Protein AF-A0A955QKR0-F1 (afdb_monomer)

pLDDT: mean 94.77, std 6.31, range [68.25, 98.81]

Mean predicted aligned error: 4.11 Å

Sequence (63 aa):
TMQAEAAVKTKSEFLATMSHEIRTPMNGVIGMTGLLLETELTPSQRQFAETVRSSGETLLKII

Foldseek 3Di:
DVVVVVVVVVVVVVVVVVLVVLLVVLVVLLVVLVVVCVDDDDPVRNVVSVVSNVVSVVVNVVD

Secondary structure (DSSP, 8-state):
-HHHHHHHHHHHHHHHHHHHHHHHHHHHHHHHHHHHHTS---HHHHHHHHHHHHHHHHHHHH-

Nearest PDB structures (foldseek):
  7n0e-assembly1_B  TM=9.490E-01  e=3.155E-04  Pseudomonas aeruginosa
  4mtx-assembly2_C  TM=9.612E-01  e=8.011E-04  Arabidopsis thaliana
  7y6c-assembly2_D  TM=9.642E-01  e=8.686E-01  Edwardsiella piscicida
  6inr-assembly1_A  TM=8.289E-01  e=2.878E+00  Candidatus Phytoplasma australasiaticum subsp. taiwanense
  4afl-assembly2_F  TM=7.623E-01  e=6.838E+00  Homo sapiens

Structure (mmCIF, N/CA/C/O backbone):
data_AF-A0A955QKR0-F1
#
_entry.id   AF-A0A955QKR0-F1
#
loop_
_atom_site.group_PDB
_atom_site.id
_atom_site.type_symbol
_atom_site.label_atom_id
_atom_site.label_alt_id
_atom_site.label_comp_id
_atom_site.label_asym_id
_atom_site.label_entity_id
_atom_site.label_seq_id
_atom_site.pdbx_PDB_ins_code
_atom_site.Cartn_x
_atom_site.Cartn_y
_atom_site.Cartn_z
_atom_site.occupancy
_atom_site.B_iso_or_equiv
_atom_site.auth_seq_id
_atom_site.auth_comp_id
_atom_site.auth_asym_id
_atom_site.auth_atom_id
_atom_site.pdbx_PDB_model_num
ATOM 1 N N . THR A 1 1 ? 20.016 6.503 -36.180 1.00 68.25 1 THR A N 1
ATOM 2 C CA . THR A 1 1 ? 18.564 6.489 -35.897 1.00 68.25 1 THR A CA 1
ATOM 3 C C . THR A 1 1 ? 18.136 5.173 -35.268 1.00 68.25 1 THR A C 1
ATOM 5 O O . THR A 1 1 ? 17.709 5.219 -34.125 1.00 68.25 1 THR A O 1
ATOM 8 N N . MET A 1 2 ? 18.397 4.011 -35.885 1.00 76.69 2 MET A N 1
ATOM 9 C CA . MET A 1 2 ? 18.042 2.690 -35.317 1.00 76.69 2 MET A CA 1
ATOM 10 C C . MET A 1 2 ? 18.559 2.429 -33.886 1.00 76.69 2 MET A C 1
ATOM 12 O O . MET A 1 2 ? 17.834 1.881 -33.063 1.00 76.69 2 MET A O 1
ATOM 16 N N . GLN A 1 3 ? 19.788 2.846 -33.548 1.00 78.50 3 GLN A N 1
ATOM 17 C CA . GLN A 1 3 ? 20.321 2.692 -32.181 1.00 78.50 3 GLN A CA 1
ATOM 18 C C . GLN A 1 3 ? 19.578 3.543 -31.139 1.00 78.50 3 GLN A C 1
ATOM 20 O O . GLN A 1 3 ? 19.390 3.099 -30.010 1.00 78.50 3 GLN A O 1
ATOM 25 N N . ALA A 1 4 ? 19.139 4.751 -31.508 1.00 80.06 4 ALA A N 1
ATOM 26 C CA . ALA A 1 4 ? 18.400 5.630 -30.603 1.00 80.06 4 ALA A CA 1
ATOM 27 C C . ALA A 1 4 ? 16.977 5.100 -30.357 1.00 80.06 4 ALA A C 1
ATOM 29 O O . ALA A 1 4 ? 16.517 5.083 -29.220 1.00 80.06 4 ALA A O 1
ATOM 30 N N . GLU A 1 5 ? 16.314 4.595 -31.400 1.00 82.88 5 GLU A N 1
ATOM 31 C CA . GLU A 1 5 ? 14.995 3.954 -31.297 1.00 82.88 5 GLU A CA 1
ATOM 32 C C . GLU A 1 5 ? 15.046 2.673 -30.454 1.00 82.88 5 GLU A C 1
ATOM 34 O O . GLU A 1 5 ? 14.191 2.468 -29.592 1.00 82.88 5 GLU A O 1
ATOM 39 N N . ALA A 1 6 ? 16.084 1.849 -30.636 1.00 85.00 6 ALA A N 1
ATOM 40 C CA . ALA A 1 6 ? 16.304 0.659 -29.820 1.00 85.00 6 ALA A CA 1
ATOM 41 C C . ALA A 1 6 ? 16.509 1.011 -28.336 1.00 85.00 6 ALA A C 1
ATOM 43 O O . ALA A 1 6 ? 15.875 0.409 -27.473 1.00 85.00 6 ALA A O 1
ATOM 44 N N . ALA A 1 7 ? 17.324 2.029 -28.032 1.00 85.38 7 ALA A N 1
ATOM 45 C CA . ALA A 1 7 ? 17.557 2.474 -26.657 1.00 85.38 7 ALA A CA 1
ATOM 46 C C . ALA A 1 7 ? 16.281 3.009 -25.980 1.00 85.38 7 ALA A C 1
ATOM 48 O O . ALA A 1 7 ? 16.023 2.707 -24.813 1.00 85.38 7 ALA A O 1
ATOM 49 N N .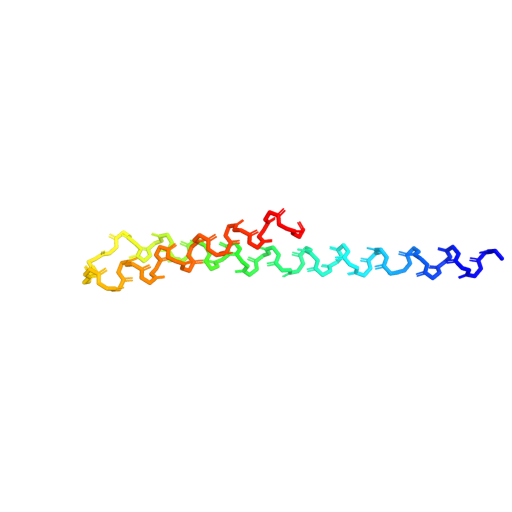 VAL A 1 8 ? 15.457 3.773 -26.709 1.00 88.75 8 VAL A N 1
ATOM 50 C CA . VAL A 1 8 ? 14.161 4.257 -26.206 1.00 88.75 8 VAL A CA 1
ATOM 51 C C . VAL A 1 8 ? 13.215 3.090 -25.934 1.00 88.75 8 VAL A C 1
ATOM 53 O O . VAL A 1 8 ? 12.618 3.039 -24.860 1.00 88.75 8 VAL A O 1
ATOM 56 N N . LYS A 1 9 ? 13.125 2.123 -26.854 1.00 88.50 9 LYS A N 1
ATOM 57 C CA . LYS A 1 9 ? 12.284 0.932 -26.692 1.00 88.50 9 LYS A CA 1
ATOM 58 C C . LYS A 1 9 ? 12.670 0.131 -25.448 1.00 88.50 9 LYS A C 1
ATOM 60 O O . LYS A 1 9 ? 11.809 -0.142 -24.618 1.00 88.50 9 LYS A O 1
ATOM 65 N N . THR A 1 10 ? 13.957 -0.162 -25.269 1.00 90.38 10 THR A N 1
ATOM 66 C CA . THR A 1 10 ? 14.451 -0.887 -24.090 1.00 90.38 10 THR A CA 1
ATOM 67 C C . THR A 1 10 ? 14.158 -0.134 -22.791 1.00 90.38 10 THR A C 1
ATOM 69 O O . THR A 1 10 ? 13.762 -0.745 -21.801 1.00 90.38 10 THR A O 1
ATOM 72 N N . LYS A 1 11 ? 14.287 1.200 -22.782 1.00 90.25 11 LYS A N 1
ATOM 73 C CA . LYS A 1 11 ? 13.923 2.018 -21.615 1.00 90.25 11 LYS A CA 1
ATOM 74 C C . LYS A 1 11 ? 12.426 1.928 -21.303 1.00 90.25 11 LYS A C 1
ATOM 76 O O . LYS A 1 11 ? 12.063 1.780 -20.139 1.00 90.25 11 LYS A O 1
ATOM 81 N N . SER A 1 12 ? 11.563 2.013 -22.312 1.00 90.94 12 SER A N 1
ATOM 82 C CA . SER A 1 12 ? 10.111 1.894 -22.137 1.00 90.94 12 SER A CA 1
ATOM 83 C C . SER A 1 12 ? 9.695 0.508 -21.642 1.00 90.94 12 SER A C 1
ATOM 85 O O . SER A 1 12 ? 8.874 0.417 -20.735 1.00 90.94 12 SER A O 1
ATOM 87 N N . GLU A 1 13 ? 10.291 -0.559 -22.176 1.00 93.19 13 GLU A N 1
ATOM 88 C CA . GLU A 1 13 ? 10.052 -1.939 -21.727 1.00 93.19 13 GLU A CA 1
ATOM 89 C C . GLU A 1 13 ? 10.499 -2.149 -20.277 1.00 93.19 13 GLU A C 1
ATOM 91 O O . GLU A 1 13 ? 9.779 -2.754 -19.481 1.00 93.19 13 GLU A O 1
ATOM 96 N N . PHE A 1 14 ? 11.651 -1.588 -19.901 1.00 93.69 14 PHE A N 1
ATOM 97 C CA . PHE A 1 14 ? 12.131 -1.614 -18.522 1.00 93.69 14 PHE A CA 1
ATOM 98 C C . PHE A 1 14 ? 11.170 -0.894 -17.567 1.00 93.69 14 PHE A C 1
ATOM 100 O O . PHE A 1 14 ? 10.812 -1.447 -16.529 1.00 93.69 14 PHE A O 1
ATOM 107 N N . LEU A 1 15 ? 10.713 0.312 -17.925 1.00 93.38 15 LEU A N 1
ATOM 108 C CA . LEU A 1 15 ? 9.760 1.070 -17.108 1.00 93.38 15 LEU A CA 1
ATOM 109 C C . LEU A 1 15 ? 8.421 0.338 -16.969 1.00 93.38 15 LEU A C 1
ATOM 111 O O . LEU A 1 15 ? 7.904 0.241 -15.862 1.00 93.38 15 LEU A O 1
ATOM 115 N N . ALA A 1 16 ? 7.897 -0.231 -18.058 1.00 93.56 16 ALA A N 1
ATOM 116 C CA . ALA A 1 16 ? 6.672 -1.026 -18.016 1.00 93.56 16 ALA A CA 1
ATOM 117 C C . ALA A 1 16 ? 6.822 -2.248 -17.096 1.00 93.56 16 ALA A C 1
ATOM 119 O O . ALA A 1 16 ? 5.952 -2.508 -16.266 1.00 93.56 16 ALA A O 1
ATOM 120 N N . THR A 1 17 ? 7.950 -2.957 -17.197 1.00 94.62 17 THR A N 1
ATOM 121 C CA . THR A 1 17 ? 8.262 -4.108 -16.337 1.00 94.62 17 THR A CA 1
ATOM 122 C C . THR A 1 17 ? 8.293 -3.692 -14.869 1.00 94.62 17 THR A C 1
ATOM 124 O O . THR A 1 17 ? 7.622 -4.303 -14.045 1.00 94.62 17 THR A O 1
ATOM 127 N N . MET A 1 18 ? 8.987 -2.600 -14.543 1.00 94.88 18 MET A N 1
ATOM 128 C CA . MET A 1 18 ? 9.032 -2.087 -13.172 1.00 94.88 18 MET A CA 1
ATOM 129 C C . ME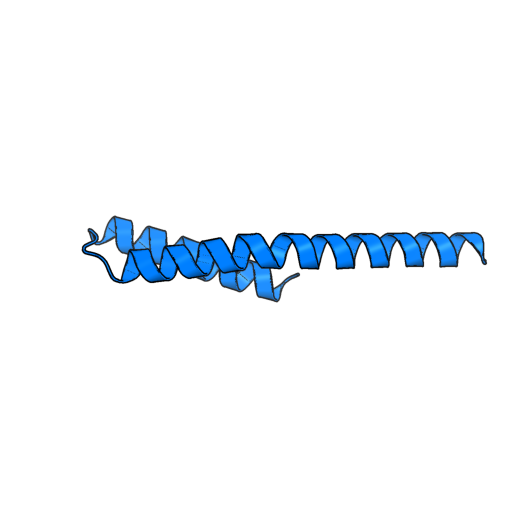T A 1 18 ? 7.645 -1.683 -12.657 1.00 94.88 18 MET A C 1
ATOM 131 O O . MET A 1 18 ? 7.295 -2.039 -11.534 1.00 94.88 18 MET A O 1
ATOM 135 N N . SER A 1 19 ? 6.816 -1.015 -13.468 1.00 95.56 19 SER A N 1
ATOM 136 C CA . SER A 1 19 ? 5.430 -0.700 -13.091 1.00 95.56 19 SER A CA 1
ATOM 137 C C . SER A 1 19 ? 4.617 -1.961 -12.774 1.00 95.56 19 SER A C 1
ATOM 139 O O . SER A 1 19 ? 3.856 -1.968 -11.807 1.00 95.56 19 SER A O 1
ATOM 141 N N . HIS A 1 20 ? 4.771 -3.040 -13.547 1.00 96.94 20 HIS A N 1
ATOM 142 C CA . HIS A 1 20 ? 4.108 -4.319 -13.267 1.00 96.94 20 HIS A CA 1
ATOM 143 C C . HIS A 1 20 ? 4.592 -4.954 -11.957 1.00 96.94 20 HIS A C 1
ATOM 145 O O . HIS A 1 20 ? 3.764 -5.349 -11.132 1.00 96.94 20 HIS A O 1
ATOM 151 N N . GLU A 1 21 ? 5.905 -4.984 -11.734 1.00 97.81 21 GLU A N 1
ATOM 152 C CA . GLU A 1 21 ? 6.507 -5.555 -10.524 1.00 97.81 21 GLU A CA 1
ATOM 153 C C . GLU A 1 21 ? 6.186 -4.751 -9.258 1.00 97.81 21 GLU A C 1
ATOM 155 O O . GLU A 1 21 ? 6.147 -5.317 -8.172 1.00 97.81 21 GLU A O 1
ATOM 160 N N . ILE A 1 22 ? 5.894 -3.449 -9.370 1.00 96.69 22 ILE A N 1
ATOM 161 C CA . ILE A 1 22 ? 5.435 -2.623 -8.241 1.00 96.69 22 ILE A CA 1
ATOM 162 C C . ILE A 1 22 ? 3.945 -2.852 -7.944 1.00 96.69 22 ILE A C 1
ATOM 164 O O . ILE A 1 22 ? 3.549 -2.867 -6.775 1.00 96.69 22 ILE A O 1
ATOM 168 N N . ARG A 1 23 ? 3.096 -3.050 -8.966 1.00 97.69 23 ARG A N 1
ATOM 169 C CA . ARG A 1 23 ? 1.641 -3.223 -8.770 1.00 97.69 23 ARG A CA 1
ATOM 170 C C . ARG A 1 23 ? 1.314 -4.390 -7.838 1.00 97.69 23 ARG A C 1
ATOM 172 O O . ARG A 1 23 ? 0.468 -4.240 -6.961 1.00 97.69 23 ARG A O 1
ATOM 179 N N . THR A 1 24 ? 1.979 -5.532 -8.002 1.00 98.19 24 THR A N 1
ATOM 180 C CA . THR A 1 24 ? 1.726 -6.747 -7.206 1.00 98.19 24 THR A CA 1
ATOM 181 C C . THR A 1 24 ? 1.953 -6.553 -5.697 1.00 98.19 24 THR A C 1
ATOM 183 O O . THR A 1 24 ? 0.995 -6.732 -4.938 1.00 98.19 24 THR A O 1
ATOM 186 N N . PRO A 1 25 ? 3.148 -6.152 -5.217 1.00 97.88 25 PRO A N 1
ATOM 187 C CA . PRO A 1 25 ? 3.372 -5.917 -3.794 1.00 97.88 25 PRO A CA 1
ATOM 188 C C . PRO A 1 25 ? 2.495 -4.782 -3.256 1.00 97.88 25 PRO A C 1
ATOM 190 O O . PRO A 1 25 ? 1.996 -4.891 -2.138 1.00 97.88 25 PRO A O 1
ATOM 193 N N . MET A 1 26 ? 2.225 -3.735 -4.043 1.00 98.00 26 MET A N 1
ATOM 194 C CA . MET A 1 26 ? 1.371 -2.630 -3.598 1.00 98.00 26 MET A CA 1
ATOM 195 C C . MET A 1 26 ? -0.096 -3.024 -3.433 1.00 98.00 26 MET A C 1
ATOM 197 O O . MET A 1 26 ? -0.712 -2.637 -2.441 1.00 98.00 26 MET A O 1
ATOM 201 N N . ASN A 1 27 ? -0.648 -3.839 -4.336 1.00 98.25 27 ASN A N 1
ATOM 202 C CA . ASN A 1 27 ? -1.978 -4.425 -4.152 1.00 98.25 27 ASN A CA 1
ATOM 203 C C . ASN A 1 27 ? -2.027 -5.309 -2.897 1.00 98.25 27 ASN A C 1
ATOM 205 O O . ASN A 1 27 ? -3.017 -5.279 -2.168 1.00 98.25 27 ASN A O 1
ATOM 209 N N . GLY A 1 28 ? -0.942 -6.034 -2.601 1.00 98.44 28 GLY A N 1
ATOM 210 C CA . GLY A 1 28 ? -0.780 -6.763 -1.343 1.00 98.44 28 GLY A CA 1
ATOM 211 C C . GLY A 1 28 ? -0.839 -5.841 -0.122 1.00 98.44 28 GLY A C 1
ATOM 212 O O . GLY A 1 28 ? -1.638 -6.078 0.778 1.00 98.44 28 GLY A O 1
ATOM 213 N N . VAL A 1 29 ? -0.057 -4.755 -0.108 1.00 98.12 29 VAL A N 1
ATOM 214 C CA . VAL A 1 29 ? -0.066 -3.760 0.981 1.00 98.12 29 VAL A CA 1
ATOM 215 C C . VAL A 1 29 ? -1.455 -3.148 1.159 1.00 98.12 29 VAL A C 1
ATOM 217 O O . VAL A 1 29 ? -1.962 -3.133 2.277 1.00 98.12 29 VAL A O 1
ATOM 220 N N . ILE A 1 30 ? -2.107 -2.691 0.085 1.00 98.44 30 ILE A N 1
ATOM 221 C CA . ILE A 1 30 ? -3.461 -2.111 0.140 1.00 98.44 30 ILE A CA 1
ATOM 222 C C . ILE A 1 30 ? -4.459 -3.125 0.708 1.00 98.44 30 ILE A C 1
ATOM 224 O O . ILE A 1 30 ? -5.223 -2.783 1.609 1.00 98.44 30 ILE A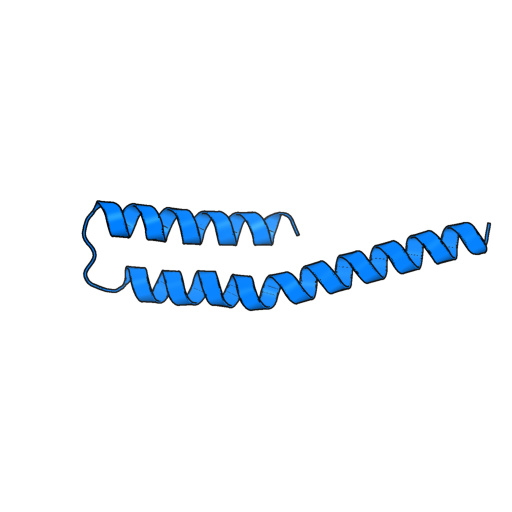 O 1
ATOM 228 N N . GLY A 1 31 ? -4.413 -4.374 0.234 1.00 98.44 31 GLY A N 1
ATOM 229 C CA . GLY A 1 31 ? -5.269 -5.456 0.717 1.00 98.44 31 GLY A CA 1
ATO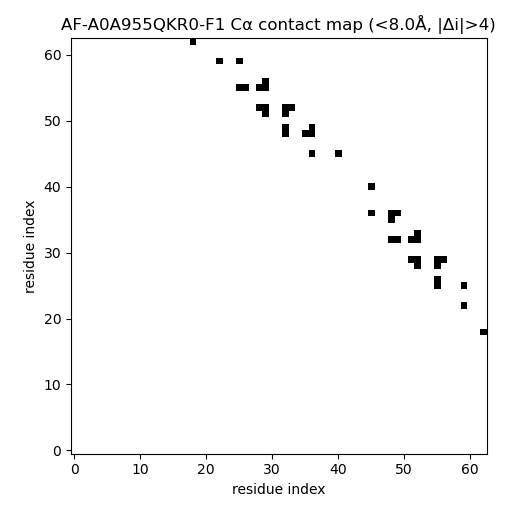M 230 C C . GLY A 1 31 ? -5.066 -5.745 2.205 1.00 98.44 31 GLY A C 1
ATOM 231 O O . GLY A 1 31 ? -6.030 -5.733 2.966 1.00 98.44 31 GLY A O 1
ATOM 232 N N . MET A 1 32 ? -3.816 -5.922 2.648 1.00 98.50 32 MET A N 1
ATOM 233 C CA . MET A 1 32 ? -3.513 -6.181 4.063 1.00 98.50 32 MET A CA 1
ATOM 234 C C . MET A 1 32 ? -3.875 -5.000 4.960 1.00 98.50 32 MET A C 1
ATOM 236 O O . MET A 1 32 ? -4.368 -5.195 6.068 1.00 98.50 32 MET A O 1
ATOM 240 N N . THR A 1 33 ? -3.685 -3.771 4.480 1.00 98.38 33 THR A N 1
ATOM 241 C CA . THR A 1 33 ? -4.091 -2.573 5.224 1.00 98.38 33 THR A CA 1
ATOM 242 C C . THR A 1 33 ? -5.618 -2.461 5.297 1.00 98.38 33 THR A C 1
ATOM 244 O O . THR A 1 33 ? -6.148 -2.005 6.305 1.00 98.38 33 THR A O 1
ATOM 247 N N . GLY A 1 34 ? -6.336 -2.921 4.266 1.00 98.25 34 GLY A N 1
ATOM 248 C CA . GLY A 1 34 ? -7.791 -3.076 4.283 1.00 98.25 34 GLY A CA 1
ATOM 249 C C . GLY A 1 34 ? -8.257 -4.040 5.374 1.00 98.25 34 GLY A C 1
ATOM 250 O O . GLY A 1 34 ? -9.066 -3.647 6.206 1.00 98.25 34 GLY A O 1
ATOM 251 N N . LEU A 1 35 ? -7.672 -5.241 5.434 1.00 98.50 35 LEU A N 1
ATOM 252 C CA . LEU A 1 35 ? -7.966 -6.222 6.489 1.00 98.50 35 LEU A CA 1
ATOM 253 C C . LEU A 1 35 ? -7.622 -5.689 7.889 1.00 98.50 35 LEU A C 1
ATOM 255 O O . LEU A 1 35 ? -8.374 -5.899 8.834 1.00 98.50 35 LEU A O 1
ATOM 259 N N . LEU A 1 36 ? -6.515 -4.953 8.031 1.00 98.56 36 LEU A N 1
ATOM 260 C CA . LEU A 1 36 ? -6.137 -4.318 9.297 1.00 98.56 36 LEU A CA 1
ATOM 261 C C . LEU A 1 36 ? -7.175 -3.280 9.756 1.00 98.56 36 LEU A C 1
ATOM 263 O O . LEU A 1 36 ? -7.457 -3.169 10.943 1.00 98.56 36 LEU A O 1
ATOM 267 N N . LEU A 1 37 ? -7.767 -2.520 8.832 1.00 98.50 37 LEU A N 1
ATOM 268 C CA . LEU A 1 37 ? -8.782 -1.510 9.157 1.00 98.50 37 LEU A CA 1
ATOM 269 C C . LEU A 1 37 ? -10.107 -2.108 9.655 1.00 98.50 37 LEU A C 1
ATOM 271 O O . LEU A 1 37 ? -10.886 -1.380 10.287 1.00 98.50 37 LEU A O 1
ATOM 275 N N . GLU A 1 38 ? -10.340 -3.395 9.391 1.00 98.56 38 GLU A N 1
ATOM 276 C CA . GLU A 1 38 ? -11.479 -4.176 9.885 1.00 98.56 38 GLU A CA 1
ATOM 277 C C . GLU A 1 38 ? -11.273 -4.694 11.321 1.00 98.56 38 GLU A C 1
ATOM 279 O O . GLU A 1 38 ? -12.225 -5.177 11.932 1.00 98.56 38 GLU A O 1
ATOM 284 N N . THR A 1 39 ? -10.071 -4.568 11.900 1.00 98.62 39 THR A N 1
ATOM 285 C CA . THR A 1 39 ? -9.799 -4.973 13.289 1.00 98.62 39 THR A CA 1
ATOM 286 C C . THR A 1 39 ? -10.035 -3.838 14.289 1.00 98.62 39 THR A C 1
ATOM 288 O O . THR A 1 39 ? -10.214 -2.667 13.934 1.00 98.62 39 THR A O 1
ATOM 291 N N . GLU A 1 40 ? -9.989 -4.167 15.582 1.00 98.62 40 GLU A N 1
ATOM 292 C CA . GLU A 1 40 ? -9.939 -3.157 16.638 1.00 98.62 40 GLU A CA 1
ATOM 293 C C . GLU A 1 40 ? -8.600 -2.411 16.583 1.00 98.62 40 GLU A C 1
ATOM 295 O O . GLU A 1 4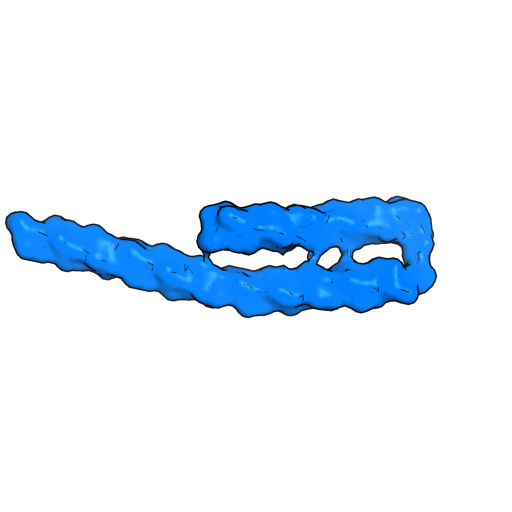0 ? -7.528 -3.006 16.691 1.00 98.62 40 GLU A O 1
ATOM 300 N N . LEU A 1 41 ? -8.667 -1.094 16.389 1.00 98.62 41 LEU A N 1
ATOM 301 C CA . LEU A 1 41 ? -7.519 -0.195 16.319 1.00 98.62 41 LEU A CA 1
ATOM 302 C C . LEU A 1 41 ? -7.785 1.016 17.206 1.00 98.62 41 LEU A C 1
ATOM 304 O O . LEU A 1 41 ? -8.901 1.540 17.247 1.00 98.62 41 LEU A O 1
ATOM 308 N N . THR A 1 42 ? -6.739 1.518 17.854 1.00 98.81 42 THR A N 1
ATOM 309 C CA . THR A 1 42 ? -6.791 2.850 18.468 1.00 98.81 42 THR A CA 1
ATOM 310 C C . THR A 1 42 ? -6.967 3.929 17.386 1.00 98.81 42 THR A C 1
ATOM 312 O O . THR A 1 42 ? -6.595 3.704 16.227 1.00 98.81 42 THR A O 1
ATOM 315 N N . PRO A 1 43 ? -7.468 5.132 17.732 1.00 98.62 43 PRO A N 1
ATOM 316 C CA . PRO A 1 43 ? -7.657 6.207 16.755 1.00 98.62 43 PRO A CA 1
ATOM 317 C C . PRO A 1 43 ? -6.394 6.538 15.941 1.00 98.62 43 PRO A C 1
ATOM 319 O O . PRO A 1 43 ? -6.464 6.675 14.722 1.00 98.62 43 PRO A O 1
ATOM 322 N N . SER A 1 44 ? -5.223 6.588 16.584 1.00 98.62 44 SER A N 1
ATOM 323 C CA . SER A 1 44 ? -3.953 6.869 15.899 1.00 98.62 44 SER A CA 1
ATOM 324 C C . SER A 1 44 ? -3.526 5.740 14.956 1.00 98.62 44 SER A C 1
ATOM 326 O O . SER A 1 44 ? -3.071 6.009 13.848 1.00 98.62 44 SER A O 1
ATOM 328 N N . GLN A 1 45 ? -3.711 4.475 15.349 1.00 98.81 45 GLN A N 1
ATOM 329 C CA . GLN A 1 45 ? -3.401 3.331 14.481 1.00 98.81 45 GLN A CA 1
ATOM 330 C C . GLN A 1 45 ? -4.295 3.306 13.239 1.00 98.81 45 GLN A C 1
ATOM 332 O O . GLN A 1 45 ? -3.801 3.061 12.138 1.00 98.81 45 GLN A O 1
ATOM 337 N N . ARG A 1 46 ? -5.592 3.606 13.399 1.00 98.69 46 ARG A N 1
ATOM 338 C CA . ARG A 1 46 ? -6.525 3.725 12.272 1.00 98.69 46 ARG A CA 1
ATOM 339 C C . ARG A 1 46 ? -6.080 4.815 11.299 1.00 98.69 46 ARG A C 1
ATOM 341 O O . ARG A 1 46 ? -5.994 4.548 10.104 1.00 98.69 46 ARG A O 1
ATOM 348 N N . GLN A 1 47 ? -5.702 5.989 11.807 1.00 98.69 47 GLN A N 1
ATOM 349 C CA . GLN A 1 47 ? -5.200 7.085 10.974 1.00 98.69 47 GLN A CA 1
ATOM 350 C C . GLN A 1 47 ? -3.930 6.695 10.197 1.00 98.69 47 GLN A C 1
ATOM 352 O O . GLN A 1 47 ? -3.796 7.023 9.015 1.00 98.69 47 GLN A O 1
ATOM 357 N N . PHE A 1 48 ? -3.002 5.966 10.825 1.00 98.62 48 PHE A N 1
ATOM 358 C CA . PHE A 1 48 ? -1.810 5.462 10.139 1.00 98.62 48 PHE A CA 1
ATOM 359 C C . PHE A 1 48 ? -2.164 4.457 9.040 1.00 98.62 48 PHE A C 1
ATOM 361 O O . PHE A 1 48 ? -1.674 4.589 7.920 1.00 98.62 48 PHE A O 1
ATOM 368 N N . ALA A 1 49 ? -3.049 3.499 9.318 1.00 98.56 49 ALA A N 1
ATOM 369 C CA . ALA A 1 49 ? -3.487 2.514 8.333 1.00 98.56 49 ALA A CA 1
ATOM 370 C C . ALA A 1 49 ? -4.222 3.170 7.143 1.00 98.56 49 ALA A C 1
ATOM 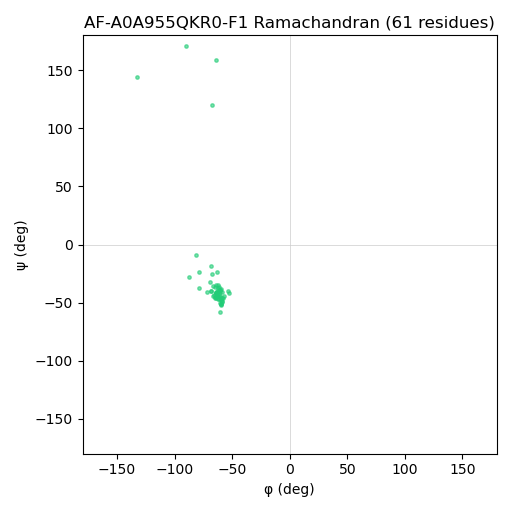372 O O . ALA A 1 49 ? -3.938 2.858 5.988 1.00 98.56 49 ALA A O 1
ATOM 373 N N . GLU A 1 50 ? -5.094 4.151 7.382 1.00 98.62 50 GLU A N 1
ATOM 374 C CA . GLU A 1 50 ? -5.750 4.924 6.314 1.00 98.62 50 GLU A CA 1
ATOM 375 C C . GLU A 1 50 ? -4.742 5.707 5.458 1.00 98.62 50 GLU A C 1
ATOM 377 O O . GLU A 1 50 ? -4.860 5.755 4.227 1.00 98.62 50 GLU A O 1
ATOM 382 N N . THR A 1 51 ? -3.710 6.270 6.090 1.00 98.62 51 THR A N 1
ATOM 383 C CA . THR A 1 51 ? -2.626 6.984 5.397 1.00 98.62 51 THR A CA 1
ATOM 384 C C . THR A 1 51 ? -1.803 6.035 4.524 1.00 98.62 51 THR A C 1
ATOM 386 O O . THR A 1 51 ? -1.513 6.352 3.371 1.00 98.62 51 THR A O 1
ATOM 389 N N . VAL A 1 52 ? -1.463 4.844 5.029 1.00 98.56 52 VAL A N 1
ATOM 390 C CA . VAL A 1 52 ? -0.741 3.819 4.258 1.00 98.56 52 VAL A CA 1
ATOM 391 C C . VAL A 1 52 ? -1.570 3.364 3.058 1.00 98.56 52 VAL A C 1
ATOM 393 O O . VAL A 1 52 ? -1.061 3.345 1.935 1.00 98.56 52 VAL A O 1
ATOM 396 N N . ARG A 1 53 ? -2.861 3.067 3.264 1.00 98.38 53 ARG A N 1
ATOM 397 C CA . ARG A 1 53 ? -3.765 2.635 2.190 1.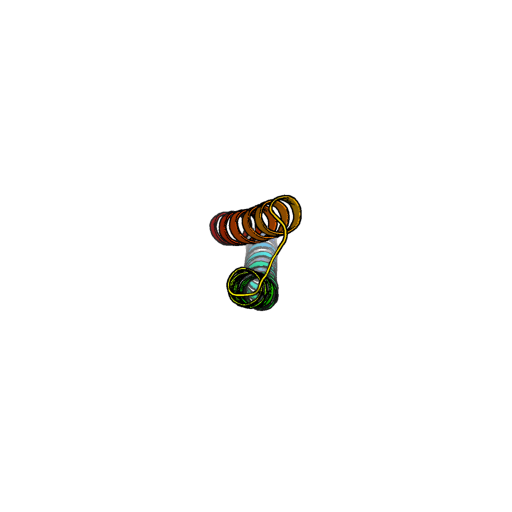00 98.38 53 ARG A CA 1
ATOM 398 C C . ARG A 1 53 ? -3.888 3.694 1.092 1.00 98.38 53 ARG A C 1
ATOM 400 O O . ARG A 1 53 ? -3.653 3.390 -0.075 1.00 98.38 53 ARG A O 1
ATOM 407 N N . SER A 1 54 ? -4.192 4.940 1.461 1.00 98.25 54 SER A N 1
ATOM 408 C CA . SER A 1 54 ? -4.345 6.044 0.498 1.00 98.25 54 SER A CA 1
ATOM 409 C C . SER A 1 54 ? -3.045 6.376 -0.244 1.00 98.25 54 SER A C 1
ATOM 411 O O . SER A 1 54 ? -3.073 6.676 -1.441 1.00 98.25 54 SER A O 1
ATOM 413 N N . SER A 1 55 ? -1.893 6.263 0.422 1.00 98.19 55 SER A N 1
ATOM 414 C CA . SER A 1 55 ? -0.581 6.420 -0.218 1.00 98.19 55 SER A CA 1
ATOM 415 C C . SER A 1 55 ? -0.332 5.327 -1.258 1.00 98.19 55 SER A C 1
ATOM 417 O O . SER A 1 55 ? 0.133 5.621 -2.359 1.00 98.19 55 SER A O 1
ATOM 419 N N . GLY A 1 56 ? -0.694 4.077 -0.950 1.00 97.88 56 GLY A N 1
ATOM 420 C CA . GLY A 1 56 ? -0.567 2.970 -1.892 1.00 97.88 56 GLY A CA 1
ATOM 421 C C . GLY A 1 56 ? -1.465 3.123 -3.117 1.00 97.88 56 GLY A C 1
ATOM 422 O O . GLY A 1 56 ? -0.998 2.977 -4.245 1.00 97.88 56 GLY A O 1
ATOM 423 N N . GLU A 1 57 ? -2.729 3.496 -2.915 1.00 97.94 57 GLU A N 1
ATOM 424 C CA . GLU A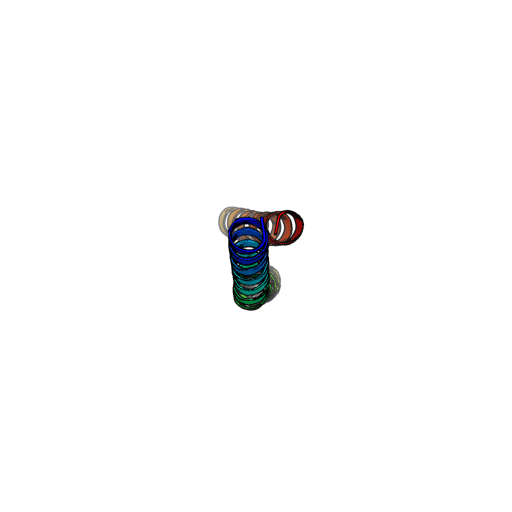 1 57 ? -3.659 3.797 -4.011 1.00 97.94 57 GLU A CA 1
ATOM 425 C C . GLU A 1 57 ? -3.159 4.953 -4.888 1.00 97.94 57 GLU A C 1
ATOM 427 O O . GLU A 1 57 ? -3.305 4.921 -6.110 1.00 97.94 57 GLU A O 1
ATOM 432 N N . THR A 1 58 ? -2.555 5.973 -4.276 1.00 98.06 58 THR A N 1
ATOM 433 C CA . THR A 1 58 ? -1.975 7.113 -4.996 1.00 98.06 58 THR A CA 1
ATOM 434 C C . THR A 1 58 ? -0.771 6.686 -5.828 1.00 98.06 58 THR A C 1
ATOM 436 O O . THR A 1 58 ? -0.691 7.050 -6.999 1.00 98.06 58 THR A O 1
ATOM 439 N N . LEU A 1 59 ? 0.127 5.867 -5.274 1.00 96.50 59 LEU A N 1
ATOM 440 C CA . LEU A 1 59 ? 1.271 5.335 -6.013 1.00 96.50 59 LEU A CA 1
ATOM 441 C C . LEU A 1 59 ? 0.816 4.550 -7.252 1.00 96.50 59 LEU A C 1
AT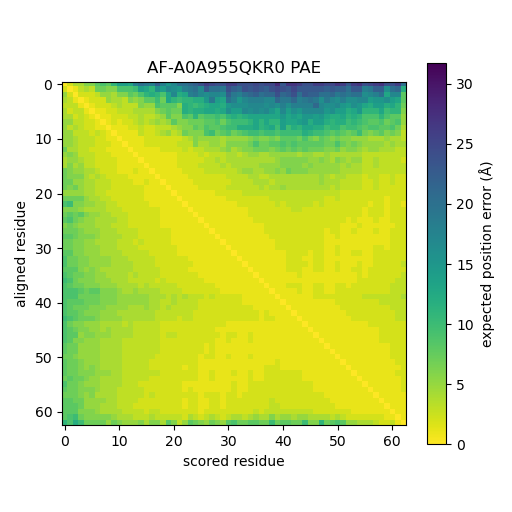OM 443 O O . LEU A 1 59 ? 1.323 4.798 -8.341 1.00 96.50 59 LEU A O 1
ATOM 447 N N . LEU A 1 60 ? -0.190 3.679 -7.114 1.00 96.31 60 LEU A N 1
ATOM 448 C CA . LEU A 1 60 ? -0.728 2.890 -8.230 1.00 96.31 60 LEU A CA 1
ATOM 449 C C . LEU A 1 60 ? -1.366 3.727 -9.349 1.00 96.31 60 LEU A C 1
ATOM 451 O O . LEU A 1 60 ? -1.457 3.250 -10.478 1.00 96.31 60 LEU A O 1
ATOM 455 N N . LYS A 1 61 ? -1.816 4.953 -9.049 1.00 95.94 61 LYS A N 1
ATOM 456 C CA . LYS A 1 61 ? -2.344 5.896 -10.050 1.00 95.94 61 LYS A CA 1
ATOM 457 C C . LYS A 1 61 ? -1.244 6.613 -10.833 1.00 95.94 61 LYS A C 1
ATOM 459 O O . LYS A 1 61 ? -1.521 7.114 -11.918 1.00 95.94 61 LYS A O 1
ATOM 464 N N . ILE A 1 62 ? -0.038 6.714 -10.272 1.00 94.31 62 ILE A N 1
ATOM 465 C CA . ILE A 1 62 ? 1.095 7.429 -10.878 1.00 94.31 62 ILE A CA 1
ATOM 466 C C . ILE A 1 62 ? 1.905 6.509 -11.809 1.00 94.31 62 ILE A C 1
ATOM 468 O O . ILE A 1 62 ? 2.522 7.003 -12.753 1.00 94.31 62 ILE A O 1
ATOM 472 N N . ILE A 1 63 ? 1.913 5.197 -11.543 1.00 89.19 63 ILE A N 1
ATOM 473 C CA . ILE A 1 63 ? 2.758 4.199 -12.229 1.00 89.19 63 ILE A CA 1
ATOM 474 C C . ILE A 1 63 ? 2.051 3.396 -13.324 1.00 89.19 63 ILE A C 1
ATOM 476 O O . ILE A 1 63 ? 0.802 3.292 -13.332 1.00 89.19 63 ILE A O 1
#

Solvent-accessible surface area (backbone atoms only — not comparable to full-atom values): 3521 Å² total; per-residue (Å²): 106,72,68,59,54,49,53,51,49,53,51,52,52,50,52,52,48,50,42,56,66,49,48,58,61,42,53,48,52,35,50,54,35,51,58,55,68,74,48,96,63,56,74,68,57,45,54,50,39,53,50,53,31,54,50,39,57,51,51,62,72,76,92

Radius of gyration: 17.59 Å; Cα contacts (8 Å, |Δi|>4): 21; chains: 1; bounding box: 32×14×54 Å